Protein AF-A0A068Z0T8-F1 (afdb_monomer)

Sequence (76 aa):
MLTAMGSGHSEERLISSRAGLNVAVGSTQSTNFASSSSIILSASNGRDAIWSGACAGSGNKPKICKVTITGNTLVT

Solvent-accessible surface area (backbone atoms only — not comparable to full-atom values): 4173 Å² total; per-residue (Å²): 61,40,37,39,36,27,79,76,59,80,87,37,30,42,37,37,75,59,86,79,45,77,22,42,28,83,33,72,43,72,42,81,59,62,70,72,39,76,40,40,38,31,40,72,73,76,42,72,37,77,46,31,68,67,38,52,52,95,80,63,46,51,42,56,37,71,37,68,31,76,46,86,38,47,35,58

Structure (mmCIF, N/CA/C/O backbone):
data_AF-A0A068Z0T8-F1
#
_entry.id   AF-A0A068Z0T8-F1
#
loop_
_atom_site.group_PDB
_atom_site.id
_atom_site.type_symbol
_atom_site.label_atom_id
_atom_site.label_alt_id
_atom_site.label_comp_id
_atom_site.label_asym_id
_atom_site.label_entity_id
_atom_site.label_seq_id
_atom_site.pdbx_PDB_ins_code
_atom_site.Cartn_x
_atom_site.Cartn_y
_atom_site.Cartn_z
_atom_site.occupancy
_atom_site.B_iso_or_equiv
_atom_site.auth_seq_id
_atom_site.auth_comp_id
_atom_site.auth_asym_id
_atom_site.auth_atom_id
_atom_site.pdbx_PDB_model_num
ATOM 1 N N . MET A 1 1 ? -11.330 5.646 2.812 1.00 79.38 1 MET A N 1
ATOM 2 C CA . MET A 1 1 ? -11.136 5.328 1.375 1.00 79.38 1 MET A CA 1
ATOM 3 C C . MET A 1 1 ? -9.649 5.412 1.074 1.00 79.38 1 MET A C 1
ATOM 5 O O . MET A 1 1 ? -9.049 6.406 1.467 1.00 79.38 1 MET A O 1
ATOM 9 N N . LEU A 1 2 ? -9.057 4.401 0.433 1.00 82.12 2 LEU A N 1
ATOM 10 C CA . LEU A 1 2 ? -7.658 4.425 -0.012 1.00 82.12 2 LEU A CA 1
ATOM 11 C C . LEU A 1 2 ? -7.608 4.512 -1.533 1.00 82.12 2 LEU A C 1
ATOM 13 O O . LEU A 1 2 ? -8.151 3.640 -2.206 1.00 82.12 2 LEU A O 1
ATOM 17 N N . THR A 1 3 ? -6.902 5.509 -2.052 1.00 84.88 3 THR A N 1
ATOM 18 C CA . THR A 1 3 ? -6.557 5.609 -3.471 1.00 84.88 3 THR A CA 1
ATOM 19 C C . THR A 1 3 ? -5.069 5.343 -3.635 1.00 84.88 3 THR A C 1
ATOM 21 O O . THR A 1 3 ? -4.253 5.999 -2.990 1.00 84.88 3 THR A O 1
ATOM 24 N N . ALA A 1 4 ? -4.726 4.386 -4.491 1.00 82.12 4 ALA A N 1
ATOM 25 C CA . ALA A 1 4 ? -3.353 4.071 -4.848 1.00 82.12 4 ALA A CA 1
ATOM 26 C C . ALA A 1 4 ? -3.140 4.296 -6.347 1.00 82.12 4 ALA A C 1
ATOM 28 O O . ALA A 1 4 ? -3.957 3.881 -7.175 1.00 82.12 4 ALA A O 1
ATOM 29 N N . MET A 1 5 ? -2.033 4.949 -6.677 1.00 81.50 5 MET A N 1
ATOM 30 C CA . MET A 1 5 ? -1.570 5.191 -8.038 1.00 81.50 5 MET A CA 1
ATOM 31 C C . MET A 1 5 ? -0.217 4.518 -8.212 1.00 81.50 5 MET A C 1
ATOM 33 O O . MET A 1 5 ? 0.670 4.721 -7.397 1.00 81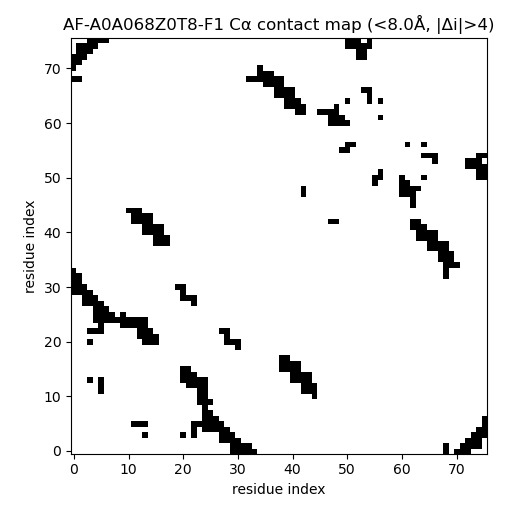.50 5 MET A O 1
ATOM 37 N N . GLY A 1 6 ? -0.065 3.697 -9.248 1.00 77.94 6 GLY A N 1
ATOM 38 C CA . GLY A 1 6 ? 1.233 3.130 -9.603 1.00 77.94 6 GLY A CA 1
ATOM 39 C C . GLY A 1 6 ? 1.894 3.982 -10.677 1.00 77.94 6 GLY A C 1
ATOM 40 O O . GLY A 1 6 ? 1.310 4.162 -11.741 1.00 77.94 6 GLY A O 1
ATOM 41 N N . SER A 1 7 ? 3.115 4.456 -10.447 1.00 69.75 7 SER A N 1
ATOM 42 C CA . SER A 1 7 ? 3.911 5.194 -11.443 1.00 69.75 7 SER A CA 1
ATOM 43 C C . SER A 1 7 ? 5.273 4.512 -11.600 1.00 69.75 7 SER A C 1
ATOM 45 O O . SER A 1 7 ? 5.904 4.210 -10.592 1.00 69.75 7 SER A O 1
ATOM 47 N N . GLY A 1 8 ? 5.751 4.246 -12.822 1.00 68.94 8 GLY A N 1
ATOM 48 C CA . GLY A 1 8 ? 7.035 3.554 -13.017 1.00 68.94 8 GLY A CA 1
ATOM 49 C C . GLY A 1 8 ? 7.160 2.797 -14.339 1.00 68.94 8 GLY A C 1
ATOM 50 O O . GLY A 1 8 ? 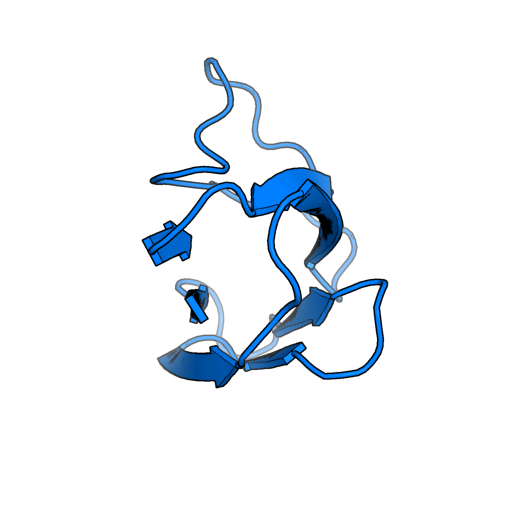6.627 3.222 -15.363 1.00 68.94 8 GLY A O 1
ATOM 51 N N . HIS A 1 9 ? 7.855 1.656 -14.315 1.00 63.69 9 HIS A N 1
ATOM 52 C CA . HIS A 1 9 ? 7.924 0.734 -15.453 1.00 63.69 9 HIS A CA 1
ATOM 53 C C . HIS A 1 9 ? 6.635 -0.091 -15.573 1.00 63.69 9 HIS A C 1
ATOM 55 O O . HIS A 1 9 ? 6.105 -0.567 -14.573 1.00 63.69 9 HIS A O 1
ATOM 61 N N . SER A 1 10 ? 6.161 -0.305 -16.805 1.00 60.84 10 SER A N 1
ATOM 62 C CA . SER A 1 10 ? 4.865 -0.941 -17.114 1.00 60.84 10 SER A CA 1
ATOM 63 C C . SER A 1 10 ? 4.659 -2.344 -16.514 1.00 60.84 10 SER A C 1
ATOM 65 O O . SER A 1 10 ? 3.528 -2.821 -16.459 1.00 60.84 10 SER A O 1
ATOM 67 N N . GLU A 1 11 ? 5.728 -3.013 -16.079 1.00 63.44 11 GLU A N 1
ATOM 68 C CA . GLU A 1 11 ? 5.700 -4.363 -15.500 1.00 63.44 11 GLU A CA 1
ATOM 69 C C . GLU A 1 11 ? 5.540 -4.373 -13.969 1.00 63.44 11 GLU A C 1
ATOM 71 O O . GLU A 1 11 ? 5.529 -5.435 -13.345 1.00 63.44 11 GLU A O 1
ATOM 76 N N . GLU A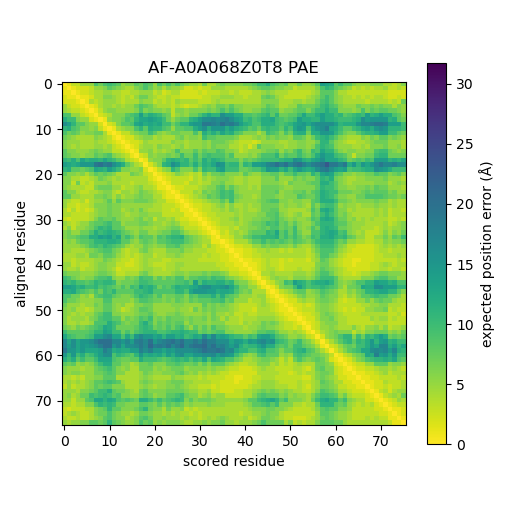 1 12 ? 5.442 -3.205 -13.330 1.00 69.88 12 GLU A N 1
ATOM 77 C CA . GLU A 1 12 ? 5.338 -3.101 -11.877 1.00 69.88 12 GLU A CA 1
ATOM 78 C C . GLU A 1 12 ? 3.879 -2.985 -11.414 1.00 69.88 12 GLU A C 1
ATOM 80 O O . GLU A 1 12 ? 3.024 -2.363 -12.052 1.00 69.88 12 GLU A O 1
ATOM 85 N N . ARG A 1 13 ? 3.579 -3.636 -10.288 1.00 73.94 13 ARG A N 1
ATOM 86 C CA . ARG A 1 13 ? 2.249 -3.659 -9.675 1.00 73.94 13 ARG A CA 1
ATOM 87 C C . ARG A 1 13 ? 2.342 -3.369 -8.187 1.00 73.94 13 ARG A C 1
ATOM 89 O O . ARG A 1 13 ? 3.182 -3.955 -7.504 1.00 73.94 13 ARG A O 1
ATOM 96 N N . LEU A 1 14 ? 1.454 -2.520 -7.691 1.00 75.69 14 LEU A N 1
ATOM 97 C CA . LEU A 1 14 ? 1.228 -2.285 -6.272 1.00 75.69 14 LEU A CA 1
ATOM 98 C C . LEU A 1 14 ? 0.201 -3.294 -5.763 1.00 75.69 14 LEU A C 1
ATOM 100 O O . LEU A 1 14 ? -0.959 -3.263 -6.174 1.00 75.69 14 LEU A O 1
ATOM 104 N N . ILE A 1 15 ? 0.620 -4.171 -4.859 1.00 75.62 15 ILE A N 1
ATOM 105 C CA . ILE A 1 15 ? -0.239 -5.172 -4.227 1.00 75.62 15 ILE A CA 1
ATOM 106 C C . ILE A 1 15 ? -0.489 -4.765 -2.778 1.00 75.62 15 ILE A C 1
ATOM 108 O O . ILE A 1 15 ? 0.434 -4.389 -2.063 1.00 75.62 15 ILE A O 1
ATOM 112 N N . SER A 1 16 ? -1.738 -4.867 -2.329 1.00 76.06 16 SER A N 1
ATOM 113 C CA . SER A 1 16 ? -2.119 -4.735 -0.919 1.00 76.06 16 SER A CA 1
ATOM 114 C C . SER A 1 16 ? -2.185 -6.102 -0.231 1.00 76.06 16 SER A C 1
ATOM 116 O O . SER A 1 16 ? -2.799 -7.031 -0.754 1.00 76.06 16 SER A O 1
ATOM 118 N N . SER A 1 17 ? -1.635 -6.214 0.984 1.00 70.81 17 SER A N 1
ATOM 119 C CA . SER A 1 17 ? -1.695 -7.423 1.824 1.00 70.81 17 SER A CA 1
ATOM 120 C C . SER A 1 17 ? -3.110 -7.784 2.272 1.00 70.81 17 SER A C 1
ATOM 122 O O . SER A 1 17 ? -3.408 -8.951 2.519 1.00 70.81 17 SER A O 1
ATOM 124 N N . ARG A 1 18 ? -4.000 -6.790 2.367 1.00 67.81 18 ARG A N 1
ATOM 125 C CA . ARG A 1 18 ? -5.429 -7.012 2.579 1.00 67.81 18 ARG A CA 1
ATOM 126 C C . ARG A 1 18 ? -6.087 -7.013 1.206 1.00 67.81 18 ARG A C 1
ATOM 128 O O . ARG A 1 18 ? -6.097 -5.977 0.536 1.00 67.81 18 ARG A O 1
ATOM 135 N N . ALA A 1 19 ? -6.543 -8.192 0.785 1.00 57.38 19 ALA A N 1
ATOM 136 C CA . ALA A 1 19 ? -7.107 -8.444 -0.537 1.00 57.38 19 ALA A CA 1
ATOM 137 C C . ALA A 1 19 ? -8.112 -7.346 -0.918 1.00 57.38 19 ALA A C 1
ATOM 139 O O . ALA A 1 19 ? -9.090 -7.119 -0.210 1.00 57.38 19 ALA A O 1
ATOM 140 N N . GLY A 1 20 ? -7.828 -6.630 -2.007 1.00 66.00 20 GLY A N 1
ATOM 141 C CA . GLY A 1 20 ? -8.695 -5.555 -2.493 1.00 66.00 20 GLY A CA 1
ATOM 142 C C . GLY A 1 20 ? -8.007 -4.510 -3.369 1.00 66.00 20 GLY A C 1
ATOM 143 O O . GLY A 1 20 ? -8.697 -3.783 -4.076 1.00 66.00 20 GLY A O 1
ATOM 144 N N . LEU A 1 21 ? -6.672 -4.440 -3.355 1.00 74.94 21 LEU A N 1
ATOM 145 C CA . LEU A 1 21 ? -5.903 -3.466 -4.136 1.00 74.94 21 LEU A CA 1
ATOM 146 C C . LEU A 1 21 ? -4.787 -4.159 -4.924 1.00 74.94 21 LEU A C 1
ATOM 148 O O . LEU A 1 21 ? -3.919 -4.804 -4.333 1.00 74.94 21 LEU A O 1
ATOM 152 N N . ASN A 1 22 ? -4.842 -4.031 -6.250 1.00 80.25 22 ASN A N 1
ATOM 153 C CA . ASN A 1 22 ? -3.852 -4.527 -7.201 1.00 80.25 22 ASN A CA 1
ATOM 154 C C . ASN A 1 22 ? -3.750 -3.530 -8.363 1.00 80.25 22 ASN A C 1
ATOM 156 O O . ASN A 1 22 ? -4.491 -3.619 -9.343 1.00 80.25 22 ASN A O 1
ATOM 160 N N . VAL A 1 23 ? -2.854 -2.558 -8.227 1.00 80.94 23 VAL A N 1
ATOM 161 C CA . VAL A 1 23 ? -2.732 -1.441 -9.169 1.00 80.94 23 VAL A CA 1
ATOM 162 C C . VAL A 1 23 ? -1.551 -1.687 -10.081 1.00 80.94 23 VAL A C 1
ATOM 164 O O . VAL A 1 23 ? -0.422 -1.788 -9.612 1.00 80.94 23 VAL A O 1
ATOM 167 N N . ALA A 1 24 ? -1.793 -1.766 -11.384 1.00 77.94 24 ALA A N 1
ATOM 168 C CA . ALA A 1 24 ? -0.711 -1.713 -12.357 1.00 77.94 24 ALA A CA 1
ATOM 169 C C . ALA A 1 24 ? -0.106 -0.312 -12.419 1.00 77.94 24 ALA A C 1
ATOM 171 O O . ALA A 1 24 ? -0.791 0.687 -12.202 1.00 77.94 24 ALA A O 1
ATOM 172 N N . VAL A 1 25 ? 1.177 -0.228 -12.748 1.00 78.12 25 VAL A N 1
ATOM 173 C CA . VAL A 1 25 ? 1.778 1.044 -13.133 1.00 78.12 25 VAL A CA 1
ATOM 174 C C . VAL A 1 25 ? 0.988 1.691 -14.275 1.00 78.12 25 VAL A C 1
ATOM 176 O O . VAL A 1 25 ? 0.508 1.020 -15.185 1.00 78.12 25 VAL A O 1
ATOM 179 N N . GLY A 1 26 ? 0.817 3.009 -14.192 1.00 73.44 26 GLY A N 1
ATOM 180 C CA . GLY A 1 26 ? -0.033 3.793 -15.082 1.00 73.44 26 GLY A CA 1
ATOM 181 C C . GLY A 1 26 ? -1.524 3.689 -14.754 1.00 73.44 26 GLY A C 1
ATOM 182 O O . GLY A 1 26 ? -2.333 4.331 -15.416 1.00 73.44 26 GLY A O 1
ATOM 183 N N . SER A 1 27 ? -1.906 2.902 -13.743 1.00 79.50 27 SER A N 1
ATOM 184 C CA . SER A 1 27 ? -3.290 2.771 -13.290 1.00 79.50 27 SER A CA 1
ATOM 185 C C . SER A 1 27 ? -3.505 3.409 -11.923 1.00 79.50 27 SER A C 1
ATOM 187 O O . SER A 1 27 ? -2.591 3.584 -11.116 1.00 79.50 27 SER A O 1
ATOM 189 N N . THR A 1 28 ? -4.767 3.737 -11.666 1.00 80.56 28 THR A N 1
ATOM 190 C CA . THR A 1 28 ? -5.256 4.194 -10.367 1.00 80.56 28 THR A CA 1
ATOM 191 C C . THR A 1 28 ? -6.335 3.236 -9.907 1.00 80.56 28 THR A C 1
ATOM 193 O O . THR A 1 28 ? -7.241 2.918 -10.676 1.00 80.56 28 THR A O 1
ATOM 196 N N . GLN A 1 29 ? -6.278 2.800 -8.654 1.00 81.81 29 GLN A N 1
ATOM 197 C CA . GLN A 1 29 ? -7.372 2.054 -8.048 1.00 81.81 29 GLN A CA 1
ATOM 198 C C . GLN A 1 29 ? -7.722 2.676 -6.706 1.00 81.81 29 GLN A C 1
ATOM 200 O O . GLN A 1 29 ? -6.849 3.0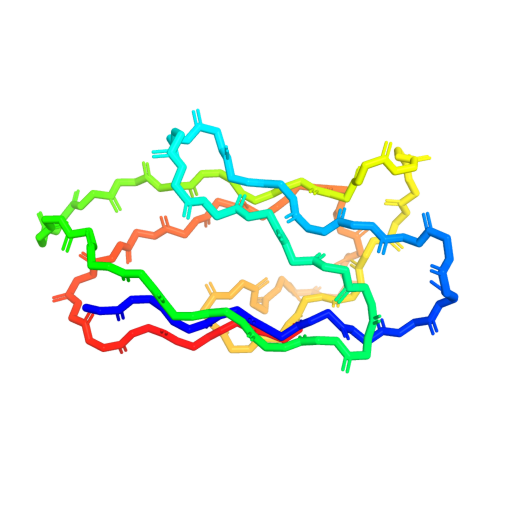44 -5.918 1.00 81.81 29 GLN A O 1
ATOM 205 N N . SER A 1 30 ? -9.019 2.780 -6.447 1.00 81.62 30 SER A N 1
ATOM 206 C CA . SER A 1 30 ? -9.534 3.222 -5.163 1.00 81.62 30 SER A CA 1
ATOM 207 C C . SER A 1 30 ? -10.344 2.096 -4.542 1.00 81.62 30 SER A C 1
ATOM 209 O O . SER A 1 30 ? -11.117 1.427 -5.227 1.00 81.62 30 SER A O 1
ATOM 211 N N . THR A 1 31 ? -10.127 1.847 -3.257 1.00 80.94 31 THR A N 1
ATOM 212 C CA . THR A 1 31 ? -10.847 0.818 -2.512 1.00 80.94 31 THR A CA 1
ATOM 213 C C . THR A 1 31 ? -11.205 1.315 -1.120 1.00 80.94 31 THR A C 1
ATOM 215 O O . THR A 1 31 ? -10.531 2.161 -0.518 1.00 80.94 31 THR A O 1
ATOM 218 N N . ASN A 1 32 ? -12.298 0.782 -0.594 1.00 79.12 32 ASN A N 1
ATOM 219 C CA . ASN A 1 32 ? -12.800 1.157 0.711 1.00 79.12 32 ASN A CA 1
ATOM 220 C C . ASN A 1 32 ? -12.271 0.185 1.759 1.00 79.12 32 ASN A C 1
ATOM 222 O O . ASN A 1 32 ? -12.664 -0.976 1.808 1.00 79.12 32 ASN A O 1
ATOM 226 N N . PHE A 1 33 ? -11.391 0.688 2.621 1.00 78.81 33 PHE A N 1
ATOM 227 C CA . PHE A 1 33 ? -11.011 0.006 3.852 1.00 78.81 33 PHE A CA 1
ATOM 228 C C . PHE A 1 33 ? -11.788 0.575 5.030 1.00 78.81 33 PHE A C 1
ATOM 230 O O . PHE A 1 33 ? -12.102 1.769 5.056 1.00 78.81 33 PHE A O 1
ATOM 237 N N . ALA A 1 34 ? -12.033 -0.280 6.023 1.00 79.81 34 ALA A N 1
ATOM 238 C CA . ALA A 1 34 ? -12.494 0.161 7.329 1.00 79.81 34 ALA A CA 1
ATOM 239 C C . ALA A 1 34 ? -11.484 1.148 7.934 1.00 79.81 34 ALA A C 1
ATOM 241 O O . ALA A 1 34 ? -10.268 0.988 7.768 1.00 79.81 34 ALA A O 1
ATOM 242 N N . SER A 1 35 ? -11.983 2.157 8.643 1.00 77.25 35 SER A N 1
ATOM 243 C CA . SER A 1 35 ? -11.144 3.081 9.402 1.00 77.25 35 SER A CA 1
ATOM 244 C C . SER A 1 35 ? -10.277 2.325 10.416 1.00 77.25 35 SER A C 1
ATOM 246 O O . SER A 1 35 ? -10.633 1.254 10.906 1.00 77.25 35 SER A O 1
ATOM 248 N N . SER A 1 36 ? -9.090 2.864 10.675 1.00 79.62 36 SER A N 1
ATOM 249 C CA . SER A 1 36 ? -8.030 2.269 11.494 1.00 79.62 36 SER A CA 1
ATOM 250 C C . SER A 1 36 ? -7.459 0.946 10.960 1.00 79.62 36 SER A C 1
ATOM 252 O O . SER A 1 36 ? -6.751 0.240 11.678 1.00 79.62 36 SER A O 1
ATOM 254 N N . SER A 1 37 ? -7.701 0.604 9.689 1.00 83.81 37 SER A N 1
ATOM 255 C CA . SER A 1 37 ? -7.080 -0.570 9.065 1.00 83.81 37 SER A CA 1
ATOM 256 C C . SER A 1 37 ? -5.620 -0.303 8.725 1.00 83.81 37 SER A C 1
ATOM 258 O O . SER A 1 37 ? -5.311 0.643 8.004 1.00 83.81 37 SER A O 1
ATOM 260 N N . SER A 1 38 ? -4.720 -1.176 9.179 1.00 83.75 38 SER A N 1
ATOM 261 C CA . SER A 1 38 ? -3.337 -1.191 8.702 1.00 83.75 38 SER A CA 1
ATOM 262 C C . SER A 1 38 ? -3.229 -2.050 7.445 1.00 83.75 38 SER A C 1
ATOM 264 O O . SER A 1 38 ? -3.618 -3.222 7.449 1.00 83.75 38 SER A O 1
ATOM 266 N N . ILE A 1 39 ? -2.725 -1.446 6.375 1.00 84.12 39 ILE A N 1
ATOM 267 C CA . ILE A 1 39 ? -2.543 -2.038 5.054 1.00 84.12 39 ILE A CA 1
ATOM 268 C C . ILE A 1 39 ? -1.054 -2.023 4.729 1.00 84.12 39 ILE A C 1
ATOM 270 O O . ILE A 1 39 ? -0.366 -1.035 4.984 1.00 84.12 39 ILE A O 1
ATOM 274 N N . ILE A 1 40 ? -0.552 -3.122 4.172 1.00 84.38 40 ILE A N 1
ATOM 275 C CA . ILE A 1 40 ? 0.815 -3.193 3.661 1.00 84.38 40 ILE A CA 1
ATOM 276 C C . ILE A 1 40 ? 0.718 -3.198 2.143 1.00 84.38 40 ILE A C 1
ATOM 278 O O . ILE A 1 40 ? 0.066 -4.067 1.574 1.00 84.38 40 ILE A O 1
ATOM 282 N N . LEU A 1 41 ? 1.343 -2.218 1.510 1.00 81.94 41 LEU A N 1
ATOM 283 C CA . LEU A 1 41 ? 1.511 -2.126 0.073 1.00 81.94 41 LEU A CA 1
ATOM 284 C C . LEU A 1 41 ? 2.907 -2.631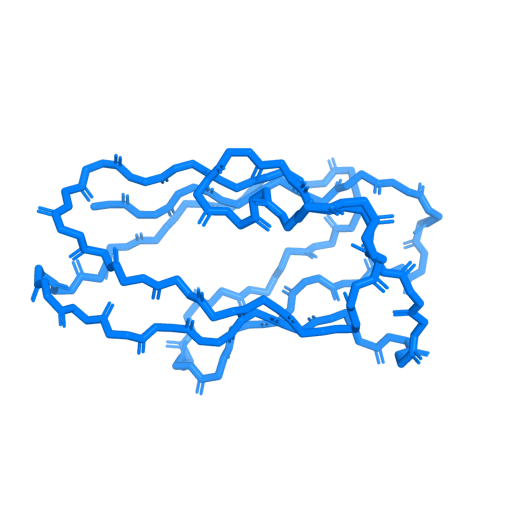 -0.286 1.00 81.94 41 LEU A C 1
ATOM 286 O O . LEU A 1 41 ? 3.886 -2.258 0.356 1.00 81.94 41 LEU A O 1
ATOM 290 N N . SER A 1 42 ? 3.005 -3.469 -1.307 1.00 80.88 42 SER A N 1
ATOM 291 C CA . SER A 1 42 ? 4.263 -4.008 -1.818 1.00 80.88 42 SER A CA 1
ATOM 292 C C . SER A 1 42 ? 4.345 -3.853 -3.331 1.00 80.88 42 SER A C 1
ATOM 294 O O . SER A 1 42 ? 3.355 -4.022 -4.045 1.00 80.88 42 SER A O 1
ATOM 296 N N . ALA A 1 43 ? 5.545 -3.557 -3.827 1.00 78.19 43 ALA A N 1
ATOM 297 C CA . ALA A 1 43 ? 5.834 -3.650 -5.251 1.00 78.19 43 ALA A CA 1
ATOM 298 C C . ALA A 1 43 ? 6.039 -5.123 -5.640 1.00 78.19 43 ALA A C 1
ATOM 300 O O . ALA A 1 43 ? 6.836 -5.845 -5.039 1.00 78.19 43 ALA A O 1
ATOM 301 N N . SER A 1 44 ? 5.319 -5.575 -6.663 1.00 73.62 44 SER A N 1
ATOM 302 C CA . SER A 1 44 ? 5.270 -6.986 -7.084 1.00 73.62 44 SER A CA 1
ATOM 303 C C . SER A 1 44 ? 6.602 -7.515 -7.601 1.00 73.62 44 SER A C 1
ATOM 305 O O . SER A 1 44 ? 6.858 -8.711 -7.539 1.00 73.62 44 SER A O 1
ATOM 307 N N . ASN A 1 45 ? 7.455 -6.628 -8.111 1.00 68.56 45 ASN A N 1
ATOM 308 C CA . ASN A 1 45 ? 8.728 -6.990 -8.722 1.00 68.56 45 ASN A CA 1
ATOM 309 C C . ASN A 1 45 ? 9.866 -7.101 -7.683 1.00 68.56 45 ASN A C 1
ATOM 311 O O . ASN A 1 45 ? 11.021 -7.311 -8.043 1.00 68.56 45 ASN A O 1
ATOM 315 N N . GLY A 1 46 ? 9.570 -6.928 -6.383 1.00 65.56 46 GLY A N 1
ATOM 316 C CA . GLY A 1 46 ? 10.573 -6.975 -5.312 1.00 65.56 46 GLY A CA 1
ATOM 317 C C . GLY A 1 46 ? 11.646 -5.884 -5.420 1.00 65.56 46 GLY A C 1
ATOM 318 O O . GLY A 1 46 ? 12.711 -6.009 -4.804 1.00 65.56 46 GLY A O 1
ATOM 319 N N . ARG A 1 47 ? 11.379 -4.840 -6.212 1.00 71.19 47 ARG A N 1
ATOM 320 C CA . ARG A 1 47 ? 12.247 -3.682 -6.419 1.00 71.19 47 ARG A CA 1
ATOM 321 C C . ARG A 1 47 ? 11.884 -2.547 -5.472 1.00 71.19 47 ARG A C 1
ATOM 323 O O . ARG A 1 47 ? 10.835 -2.547 -4.828 1.00 71.19 47 ARG A O 1
ATOM 330 N N . ASP A 1 48 ? 12.805 -1.604 -5.379 1.00 73.88 48 ASP A N 1
ATOM 331 C CA . ASP A 1 48 ? 12.654 -0.396 -4.589 1.00 73.88 48 ASP A CA 1
ATOM 332 C C . ASP A 1 48 ? 11.603 0.521 -5.219 1.00 73.88 48 ASP A C 1
ATOM 334 O O . ASP A 1 48 ? 11.741 0.944 -6.368 1.00 73.88 48 ASP A O 1
ATOM 338 N N . ALA A 1 49 ? 10.562 0.842 -4.455 1.00 74.00 49 ALA A N 1
ATOM 339 C CA . ALA A 1 49 ? 9.508 1.750 -4.878 1.00 74.00 49 ALA A CA 1
ATOM 340 C C . ALA A 1 49 ? 9.692 3.112 -4.208 1.00 74.00 49 ALA A C 1
ATOM 342 O O . ALA A 1 49 ? 10.054 3.215 -3.031 1.00 74.00 49 ALA A O 1
ATOM 343 N N . ILE A 1 50 ? 9.451 4.172 -4.976 1.00 78.44 50 ILE A N 1
ATOM 344 C CA . ILE A 1 50 ? 9.333 5.517 -4.424 1.00 78.44 50 ILE A CA 1
ATOM 345 C C . ILE A 1 50 ? 7.874 5.686 -4.053 1.00 78.44 50 ILE A C 1
ATOM 347 O O . ILE A 1 50 ? 7.013 5.646 -4.922 1.00 78.44 50 ILE A O 1
ATOM 351 N N . TRP A 1 51 ? 7.623 5.871 -2.769 1.00 79.50 51 TRP A N 1
ATOM 352 C CA . TRP A 1 51 ? 6.282 6.069 -2.259 1.00 79.50 51 TRP A CA 1
ATOM 353 C C . TRP A 1 51 ? 6.056 7.536 -1.923 1.00 79.50 51 TRP A C 1
ATOM 355 O O . TRP A 1 51 ? 6.931 8.189 -1.354 1.00 79.50 51 TRP A O 1
ATOM 365 N N . SER A 1 52 ? 4.860 8.032 -2.211 1.00 79.62 52 SER A N 1
ATOM 366 C CA . SER A 1 52 ? 4.403 9.377 -1.867 1.00 79.62 52 SER A CA 1
ATOM 367 C C . SER A 1 52 ? 3.076 9.345 -1.103 1.00 79.62 52 SER A C 1
ATOM 369 O O . SER A 1 52 ? 2.410 8.311 -0.987 1.00 79.62 52 SER A O 1
ATOM 371 N N . GLY A 1 53 ? 2.691 10.492 -0.536 1.00 82.31 53 GLY A N 1
ATOM 372 C CA . GLY A 1 53 ? 1.470 10.624 0.258 1.00 82.31 53 GLY A CA 1
ATOM 373 C C . GLY A 1 53 ? 1.582 9.903 1.600 1.00 82.31 53 GLY A C 1
ATOM 374 O O . GLY A 1 53 ? 2.539 10.101 2.345 1.00 82.31 53 GLY A O 1
ATOM 375 N N . ALA A 1 54 ? 0.618 9.042 1.914 1.00 80.69 54 ALA A N 1
ATOM 376 C CA . ALA A 1 54 ? 0.568 8.339 3.197 1.00 80.69 54 ALA A CA 1
ATOM 377 C C . ALA A 1 54 ? 1.655 7.263 3.377 1.00 80.69 54 ALA A C 1
ATOM 379 O O . ALA A 1 54 ? 1.830 6.734 4.473 1.00 80.69 54 ALA A O 1
ATOM 380 N N . CYS A 1 55 ? 2.372 6.952 2.298 1.00 79.00 55 CYS A N 1
ATOM 381 C CA . CYS A 1 55 ? 3.501 6.035 2.273 1.00 79.00 55 CYS A CA 1
ATOM 382 C C . CYS A 1 55 ? 4.850 6.73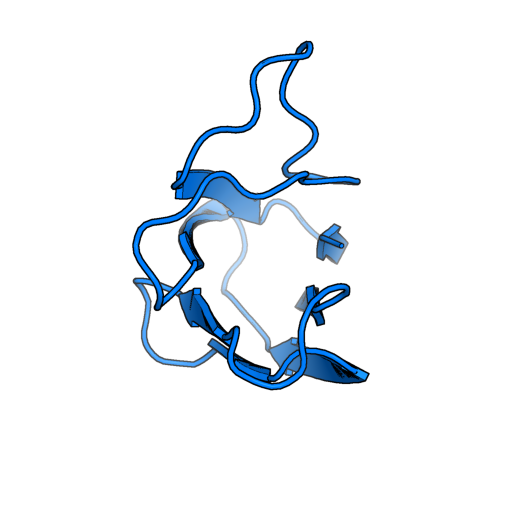5 2.107 1.00 79.00 55 CYS A C 1
ATOM 384 O O . CYS A 1 55 ? 5.854 6.048 1.945 1.00 79.00 55 CYS A O 1
ATOM 386 N N . ALA A 1 56 ? 4.884 8.071 2.129 1.00 76.38 56 ALA A N 1
ATOM 387 C CA . ALA A 1 56 ? 6.112 8.836 1.965 1.00 76.38 56 ALA A CA 1
ATOM 388 C C . ALA A 1 56 ? 7.117 8.494 3.080 1.00 76.38 56 ALA A C 1
ATOM 390 O O . ALA A 1 56 ? 7.038 8.995 4.200 1.00 76.38 56 ALA A O 1
ATOM 391 N N . GLY A 1 57 ? 8.046 7.589 2.772 1.00 60.19 57 GLY A N 1
ATOM 392 C CA . GLY A 1 57 ? 9.175 7.243 3.624 1.00 60.19 57 GLY A CA 1
ATOM 393 C C . GLY A 1 57 ? 10.288 8.276 3.478 1.00 60.19 57 GLY A C 1
ATOM 394 O O . GLY A 1 57 ? 10.469 8.865 2.416 1.00 60.19 57 GLY A O 1
ATOM 395 N N . SER A 1 58 ? 11.049 8.485 4.548 1.00 50.38 58 SER A N 1
ATOM 396 C CA . SER A 1 58 ? 12.107 9.490 4.717 1.00 50.38 58 SER A CA 1
ATOM 397 C C . SER A 1 58 ? 13.362 9.270 3.846 1.00 50.38 58 SER A C 1
ATOM 399 O O . SER A 1 58 ? 14.477 9.224 4.359 1.00 50.38 58 SER A O 1
ATOM 401 N N . GLY A 1 59 ? 13.204 9.102 2.531 1.00 56.00 59 GLY A N 1
ATOM 402 C CA . GLY A 1 59 ? 14.298 9.032 1.554 1.00 56.00 59 GLY A CA 1
ATOM 403 C C . GLY A 1 59 ? 14.810 7.626 1.225 1.00 56.00 59 GLY A C 1
ATOM 404 O O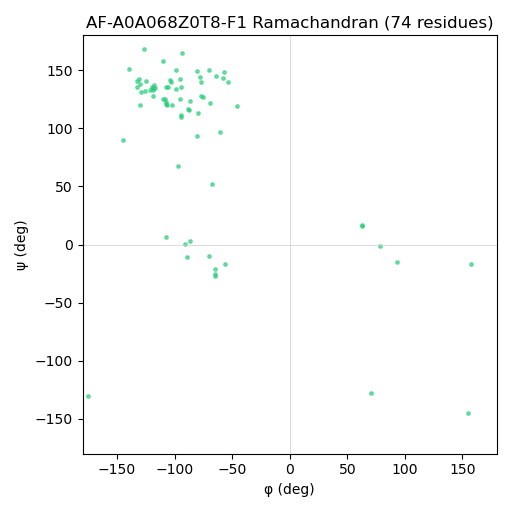 . GLY A 1 59 ? 15.454 7.451 0.193 1.00 56.00 59 GLY A O 1
ATOM 405 N N . ASN A 1 60 ? 14.475 6.609 2.024 1.00 57.88 60 ASN A N 1
ATOM 406 C CA . ASN A 1 60 ? 14.647 5.221 1.596 1.00 57.88 60 ASN A CA 1
ATOM 407 C C . ASN A 1 60 ? 13.507 4.845 0.652 1.00 57.88 60 ASN A C 1
ATOM 409 O O . ASN A 1 60 ? 12.379 5.297 0.833 1.00 57.88 60 ASN A O 1
ATOM 413 N N . LYS A 1 61 ? 13.808 4.028 -0.357 1.00 69.56 61 LYS A N 1
ATOM 414 C CA . LYS A 1 61 ? 12.849 3.500 -1.331 1.00 69.56 61 LYS A CA 1
ATOM 415 C C . LYS A 1 61 ? 12.410 2.094 -0.899 1.00 69.56 61 LYS A C 1
ATOM 417 O O . LYS A 1 61 ? 12.846 1.119 -1.506 1.00 69.56 61 LYS A O 1
ATOM 422 N N . PRO A 1 62 ? 11.671 1.925 0.217 1.00 74.88 62 PRO A N 1
ATOM 423 C CA . PRO A 1 62 ? 11.392 0.598 0.726 1.00 74.88 62 PRO A CA 1
ATOM 424 C C . PRO A 1 62 ? 10.545 -0.175 -0.284 1.00 74.88 62 PRO A C 1
ATOM 426 O O . PRO A 1 62 ? 9.655 0.367 -0.931 1.00 74.88 62 PRO A O 1
ATOM 429 N N . LYS A 1 63 ? 10.772 -1.480 -0.381 1.00 77.44 63 LYS A N 1
ATOM 430 C CA . LYS A 1 63 ? 9.964 -2.385 -1.222 1.00 77.44 63 LYS A CA 1
ATOM 431 C C . LYS A 1 63 ? 8.508 -2.495 -0.750 1.00 77.44 63 LYS A C 1
ATOM 433 O O . LYS A 1 63 ? 7.621 -2.903 -1.498 1.00 77.44 63 LYS A O 1
ATOM 438 N N . ILE A 1 64 ? 8.290 -2.159 0.519 1.00 81.38 64 ILE A N 1
ATOM 439 C CA . ILE A 1 64 ? 7.030 -2.251 1.246 1.00 81.38 64 ILE A CA 1
ATOM 440 C C . ILE A 1 64 ? 6.729 -0.920 1.922 1.00 81.38 64 ILE A C 1
ATOM 442 O O . ILE A 1 64 ? 7.564 -0.387 2.650 1.00 81.38 64 ILE A O 1
ATOM 446 N N . CYS A 1 65 ? 5.508 -0.436 1.748 1.00 83.25 65 CYS A N 1
ATOM 447 C CA . CYS A 1 65 ? 4.936 0.610 2.573 1.00 83.25 65 CYS A CA 1
ATOM 448 C C . CYS A 1 65 ? 3.893 0.015 3.519 1.00 83.25 65 CYS A C 1
ATOM 450 O O . CYS A 1 65 ? 3.023 -0.741 3.101 1.00 83.25 65 CYS A O 1
ATOM 452 N N . LYS A 1 66 ? 3.914 0.418 4.789 1.00 85.94 66 LYS A N 1
ATOM 453 C CA . LYS A 1 66 ? 2.811 0.170 5.718 1.00 85.94 66 LYS A CA 1
ATOM 454 C C . LYS A 1 66 ? 2.066 1.476 5.976 1.00 85.94 66 LYS A C 1
ATOM 456 O O . LYS A 1 66 ? 2.664 2.430 6.460 1.00 85.94 66 LYS A O 1
ATOM 461 N N . VAL A 1 67 ? 0.767 1.494 5.699 1.00 84.06 67 VAL A N 1
ATOM 462 C CA . VAL A 1 67 ? -0.105 2.658 5.887 1.00 84.06 67 VAL A CA 1
ATOM 463 C C . VAL A 1 67 ? -1.296 2.299 6.767 1.00 84.06 67 VAL A C 1
ATOM 465 O O . VAL A 1 67 ? -1.857 1.209 6.662 1.00 84.06 67 VAL A O 1
ATOM 468 N N . THR A 1 68 ? -1.695 3.211 7.649 1.00 85.50 68 THR A N 1
ATOM 469 C CA . THR A 1 68 ? -2.899 3.059 8.473 1.00 85.50 68 THR A CA 1
ATOM 470 C C . THR A 1 68 ? -3.980 3.998 7.955 1.00 85.50 68 THR A C 1
ATOM 472 O O . THR A 1 68 ? -3.791 5.211 7.917 1.00 85.50 68 THR A O 1
ATOM 475 N N . ILE A 1 69 ? -5.117 3.436 7.548 1.00 83.62 69 ILE A N 1
ATOM 476 C CA . ILE A 1 69 ? -6.235 4.183 6.970 1.00 83.62 69 ILE A CA 1
ATOM 477 C C . ILE A 1 69 ? -7.050 4.812 8.092 1.00 83.62 69 ILE A C 1
ATOM 479 O O . ILE A 1 69 ? -7.952 4.185 8.630 1.00 83.62 69 ILE A O 1
ATOM 483 N N . THR A 1 70 ? -6.760 6.054 8.460 1.00 81.62 70 THR A N 1
ATOM 484 C CA . THR A 1 70 ? -7.574 6.813 9.428 1.00 81.62 70 THR A CA 1
ATOM 485 C C . THR A 1 70 ? -8.702 7.608 8.763 1.00 81.62 70 THR A C 1
ATOM 487 O O . THR A 1 70 ? -9.602 8.077 9.453 1.00 81.62 70 THR A O 1
ATOM 490 N N . GLY A 1 71 ? -8.704 7.715 7.428 1.00 81.62 71 GLY A N 1
ATOM 491 C CA . GLY A 1 71 ? -9.698 8.474 6.667 1.00 81.62 71 GLY A CA 1
ATOM 492 C C . GLY A 1 71 ? -9.533 8.328 5.152 1.00 81.62 71 GLY A C 1
ATOM 493 O O . GLY A 1 71 ? -9.451 7.215 4.621 1.00 81.62 71 GLY A O 1
ATOM 494 N N . ASN A 1 72 ? -9.524 9.455 4.440 1.00 81.50 72 ASN A N 1
ATOM 495 C CA . ASN A 1 72 ? -9.181 9.510 3.022 1.00 81.50 72 ASN A CA 1
ATOM 496 C C . ASN A 1 72 ? -7.659 9.482 2.892 1.00 81.50 72 ASN A C 1
ATOM 498 O O . ASN A 1 72 ? -6.970 10.403 3.322 1.00 81.50 72 ASN A O 1
ATOM 502 N N . THR A 1 73 ? -7.138 8.406 2.322 1.00 84.12 73 THR A N 1
ATOM 503 C CA . THR A 1 73 ? -5.704 8.155 2.220 1.00 84.12 73 THR A CA 1
ATOM 504 C C . THR A 1 73 ? -5.325 8.065 0.747 1.00 84.12 73 THR A C 1
ATOM 506 O O . THR A 1 73 ? -5.999 7.382 -0.024 1.00 84.12 73 THR A O 1
ATOM 509 N N . LEU A 1 74 ? -4.254 8.755 0.356 1.00 83.62 74 LEU A N 1
ATOM 510 C CA . LEU A 1 74 ? -3.707 8.735 -1.000 1.00 83.62 74 LEU A CA 1
ATOM 511 C C . LEU A 1 74 ? -2.268 8.216 -0.958 1.00 83.62 74 LEU A C 1
ATOM 513 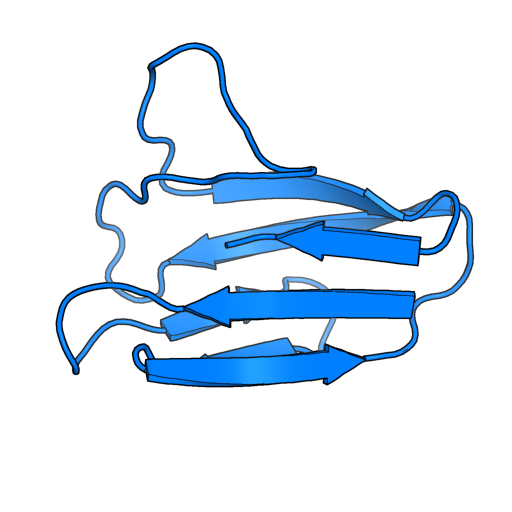O O . LEU A 1 74 ? -1.484 8.630 -0.099 1.00 83.62 74 LEU A O 1
ATOM 517 N N . VAL A 1 75 ? -1.942 7.323 -1.885 1.00 81.50 75 VAL A N 1
ATOM 518 C CA . VAL A 1 75 ? -0.598 6.784 -2.101 1.00 81.50 75 VAL A CA 1
ATOM 519 C C . VAL A 1 75 ? -0.271 6.843 -3.592 1.00 81.50 75 VAL A C 1
ATOM 521 O O . VAL A 1 75 ? -1.139 6.580 -4.429 1.00 81.50 75 VAL A O 1
ATOM 524 N N . THR A 1 76 ? 0.970 7.192 -3.920 1.00 80.94 76 THR A N 1
ATOM 525 C CA . THR A 1 76 ? 1.500 7.257 -5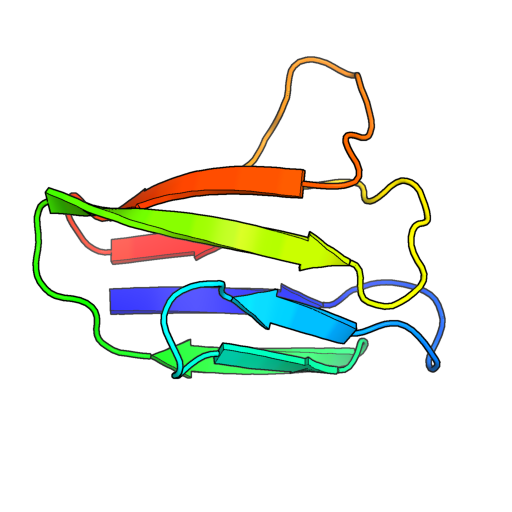.293 1.00 80.94 76 THR A CA 1
ATOM 526 C C . THR A 1 76 ? 2.894 6.661 -5.342 1.00 80.94 76 THR A C 1
ATOM 528 O O . THR A 1 76 ? 3.580 6.768 -4.296 1.00 80.94 76 THR A O 1
#

Mean predicted aligned error: 6.49 Å

Foldseek 3Di:
DEKEAAADDQPKWKDKPPPDGIAGHVGMDDDDDDAQDKIKIAIPVLDFACKDWQQHDPPGRDRIGIGTHNDYTYMD

pLDDT: mean 76.28, std 7.78, range [50.38, 85.94]

Secondary structure (DSSP, 8-state):
-EEEEB-S-TT-EEEESSTT-EEEBT-EEEE-PPTTEEEEEEETTSPPPPP-BTT--SS---SEEEEEESSSEEE-

Radius of gyration: 11.12 Å; Cα contacts (8 Å, |Δi|>4): 182; chains: 1; bounding box: 27×19×29 Å

Nearest PDB structures (foldseek):
  2xid-assembly1_A  TM=5.535E-01  e=6.667E-01  Streptococcus pyogenes
  2xic-assembly1_A  TM=5.718E-01  e=1.348E+00  Streptococcus pyogenes
  2xic-assembly2_B  TM=5.433E-01  e=1.586E+00  Streptococcus pyogenes
  7pmx-assembly1_A  TM=4.644E-01  e=2.316E+00  Homo sapiens